Protein AF-A0A3B8HHM1-F1 (afdb_monomer)

Secondary structure (DSSP, 8-state):
---HHHH-SSHHHHHHHHHHH-SS--TTTT-EEEEE-TTS-EEEEE--S-EEEETTEEEE-------TT--HHHHHHHHHHHHHHHHHHHHHHHHS---SS-----TT--------

Radius of gyration: 17.66 Å; Cα contacts (8 Å, |Δi|>4): 94; chains: 1; bounding box: 45×30×47 Å

Solvent-accessible surface area (backbone atoms only — not comparable to full-atom values): 7592 Å² total; per-residue (Å²): 131,68,54,55,89,73,45,39,78,63,49,70,62,30,44,50,53,49,61,73,71,47,94,64,84,64,73,63,54,50,36,73,51,72,55,76,46,98,88,71,51,72,51,73,43,69,35,61,87,47,78,48,76,57,97,81,43,78,46,75,66,64,72,68,82,84,56,95,86,60,52,72,70,60,46,50,52,51,20,51,58,58,40,44,60,58,52,51,54,51,51,54,52,62,72,52,75,67,92,60,96,72,75,77,85,62,89,93,66,90,79,88,73,80,82,132

Structure (mmCIF, N/CA/C/O backbone):
data_AF-A0A3B8HHM1-F1
#
_entry.id   AF-A0A3B8HHM1-F1
#
loop_
_atom_site.group_PDB
_atom_site.id
_atom_site.type_symbol
_atom_site.label_atom_id
_atom_site.label_alt_id
_atom_site.label_comp_id
_atom_site.label_asym_id
_atom_site.label_entity_id
_atom_site.label_seq_id
_atom_site.pdbx_PDB_ins_code
_atom_site.Cartn_x
_atom_site.Cartn_y
_atom_site.Cartn_z
_atom_site.occupancy
_atom_site.B_iso_or_equiv
_atom_site.auth_seq_id
_atom_site.auth_comp_id
_atom_site.auth_asym_id
_atom_site.auth_atom_id
_atom_site.pdbx_PDB_model_num
ATOM 1 N N . PHE A 1 1 ? -5.948 -8.145 -9.825 1.00 79.56 1 PHE A N 1
ATOM 2 C CA . PHE A 1 1 ? -5.731 -7.277 -8.648 1.00 79.56 1 PHE A CA 1
ATOM 3 C C . PHE A 1 1 ? -4.471 -7.771 -7.927 1.00 79.56 1 PHE A C 1
ATOM 5 O O . PHE A 1 1 ? -4.231 -8.968 -8.065 1.00 79.56 1 PHE A O 1
ATOM 12 N N . PRO A 1 2 ? -3.623 -6.946 -7.272 1.00 87.25 2 PRO A N 1
ATOM 13 C CA . PRO A 1 2 ? -3.755 -5.537 -6.863 1.00 87.25 2 PRO A CA 1
ATOM 14 C C . PRO A 1 2 ? -3.493 -4.482 -7.945 1.00 87.25 2 PRO A C 1
ATOM 16 O O . PRO A 1 2 ? -3.217 -4.800 -9.112 1.00 87.25 2 PRO A O 1
ATOM 19 N N . ALA A 1 3 ? -3.676 -3.216 -7.552 1.00 91.00 3 ALA A N 1
ATOM 20 C CA . ALA A 1 3 ? -3.432 -2.033 -8.371 1.00 91.00 3 ALA A CA 1
ATOM 21 C C . ALA A 1 3 ? -1.942 -1.875 -8.717 1.00 91.00 3 ALA A C 1
ATOM 23 O O . ALA A 1 3 ? -1.064 -2.172 -7.904 1.00 91.00 3 ALA A O 1
ATOM 24 N N . GLY A 1 4 ? -1.652 -1.386 -9.929 1.00 90.88 4 GLY A N 1
ATOM 25 C CA . GLY A 1 4 ? -0.277 -1.195 -10.413 1.00 90.88 4 GLY A CA 1
ATOM 26 C C . GLY A 1 4 ? 0.534 -0.228 -9.548 1.00 90.88 4 GLY A C 1
ATOM 27 O O . GLY A 1 4 ? 1.697 -0.484 -9.278 1.00 90.88 4 GLY A O 1
ATOM 28 N N . THR A 1 5 ? -0.108 0.813 -9.018 1.00 91.50 5 THR A N 1
ATOM 29 C CA . THR A 1 5 ? 0.499 1.822 -8.133 1.00 91.50 5 THR A CA 1
ATOM 30 C C . THR A 1 5 ? 1.007 1.265 -6.802 1.00 91.50 5 THR A C 1
ATOM 32 O O . THR A 1 5 ? 1.834 1.902 -6.161 1.00 91.50 5 THR A O 1
ATOM 35 N N . LEU A 1 6 ? 0.520 0.093 -6.379 1.00 94.25 6 LEU A N 1
ATOM 36 C CA . LEU A 1 6 ? 0.906 -0.569 -5.126 1.00 9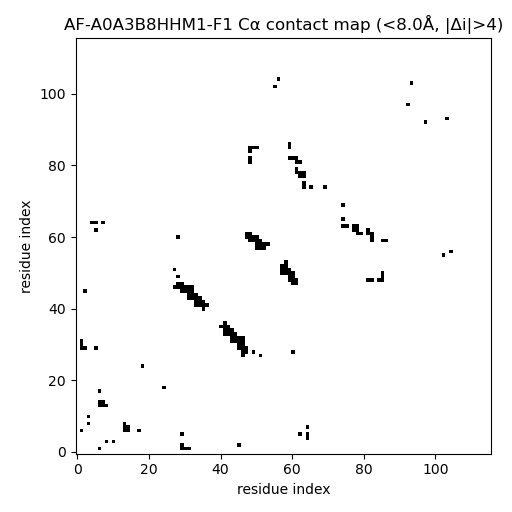4.25 6 LEU A CA 1
ATOM 37 C C . LEU A 1 6 ? 1.713 -1.853 -5.361 1.00 94.25 6 LEU A C 1
ATOM 39 O O . LEU A 1 6 ? 2.123 -2.502 -4.402 1.00 94.25 6 LEU A O 1
ATOM 43 N N . SER A 1 7 ? 1.928 -2.240 -6.617 1.00 94.38 7 SER A N 1
ATOM 44 C CA . SER A 1 7 ? 2.688 -3.440 -6.983 1.00 94.38 7 SER A CA 1
ATOM 45 C C . SER A 1 7 ? 3.911 -3.083 -7.816 1.00 94.38 7 SER A C 1
ATOM 47 O O . SER A 1 7 ? 5.024 -3.348 -7.388 1.00 94.38 7 SER A O 1
ATOM 49 N N . GLY A 1 8 ? 3.714 -2.452 -8.972 1.00 95.75 8 GLY A N 1
ATOM 50 C CA . GLY A 1 8 ? 4.763 -2.060 -9.909 1.00 95.75 8 GLY A CA 1
ATOM 51 C C . GLY A 1 8 ? 4.571 -2.670 -11.298 1.00 95.75 8 GLY A C 1
ATOM 52 O O . GLY A 1 8 ? 3.505 -3.199 -11.635 1.00 95.75 8 GLY A O 1
ATOM 53 N N . ALA A 1 9 ? 5.620 -2.593 -12.117 1.00 96.44 9 ALA A N 1
ATOM 54 C CA . ALA A 1 9 ? 5.641 -3.109 -13.481 1.00 96.44 9 ALA A CA 1
ATOM 55 C C . ALA A 1 9 ? 6.994 -3.778 -13.798 1.00 96.44 9 ALA A C 1
ATOM 57 O O . ALA A 1 9 ? 8.028 -3.189 -13.491 1.00 96.44 9 ALA A O 1
ATOM 58 N N . PRO A 1 10 ? 7.013 -4.965 -14.439 1.00 95.81 10 PRO A N 1
ATOM 59 C CA . PRO A 1 10 ? 5.880 -5.856 -14.717 1.00 95.81 10 PRO A CA 1
ATOM 60 C C . PRO A 1 10 ? 5.231 -6.406 -13.432 1.00 95.81 10 PRO A C 1
ATOM 62 O O . PRO A 1 10 ? 5.928 -6.852 -12.524 1.00 95.81 10 PRO A O 1
ATOM 65 N N . LYS A 1 11 ? 3.889 -6.405 -13.358 1.00 96.00 11 LYS A N 1
ATOM 66 C CA . LYS A 1 11 ? 3.125 -6.620 -12.108 1.00 96.00 11 LYS A CA 1
ATOM 67 C C . LYS A 1 11 ? 3.511 -7.886 -11.340 1.00 96.00 11 LYS A C 1
ATOM 69 O O . LYS A 1 11 ? 3.731 -7.822 -10.137 1.00 96.00 11 LYS A O 1
ATOM 74 N N . VAL A 1 12 ? 3.584 -9.030 -12.022 1.00 96.94 12 VAL A N 1
ATOM 75 C CA . VAL A 1 12 ? 3.896 -10.318 -11.378 1.00 96.94 12 VAL A CA 1
ATOM 76 C C . VAL A 1 12 ? 5.300 -10.300 -10.784 1.00 96.94 12 VAL A C 1
ATOM 78 O O . VAL A 1 12 ? 5.466 -10.662 -9.622 1.00 96.94 12 VAL A O 1
ATOM 81 N N . ARG A 1 13 ? 6.293 -9.812 -11.539 1.00 97.38 13 ARG A N 1
ATOM 82 C CA . ARG A 1 13 ? 7.671 -9.743 -11.045 1.00 97.38 13 ARG A CA 1
ATOM 83 C C . ARG A 1 13 ? 7.804 -8.767 -9.881 1.00 97.38 13 ARG A C 1
ATOM 85 O O . ARG A 1 13 ? 8.466 -9.084 -8.901 1.00 97.38 13 ARG A O 1
ATOM 92 N N . ALA A 1 14 ? 7.138 -7.619 -9.959 1.00 97.06 14 ALA A N 1
ATOM 93 C CA . ALA A 1 14 ? 7.154 -6.640 -8.881 1.00 97.06 14 ALA A CA 1
ATOM 94 C C . ALA A 1 14 ? 6.540 -7.205 -7.585 1.00 97.06 14 ALA A C 1
ATOM 96 O O . ALA A 1 14 ? 7.118 -7.046 -6.515 1.00 97.06 14 ALA A O 1
ATOM 97 N N . MET A 1 15 ? 5.431 -7.951 -7.675 1.00 96.56 15 MET A N 1
ATOM 98 C CA . MET A 1 15 ? 4.837 -8.625 -6.510 1.00 96.56 15 MET A CA 1
ATOM 99 C C . MET A 1 15 ? 5.742 -9.705 -5.905 1.00 96.56 15 MET A C 1
ATOM 101 O O . MET A 1 15 ? 5.756 -9.848 -4.688 1.00 96.56 15 MET A O 1
ATOM 105 N N . GLN A 1 16 ? 6.500 -10.444 -6.721 1.00 97.19 16 GLN A N 1
ATOM 106 C CA . GLN A 1 16 ? 7.478 -11.419 -6.218 1.00 97.19 16 GLN A CA 1
ATOM 107 C C . GLN A 1 16 ? 8.589 -10.730 -5.426 1.00 97.19 16 GLN A C 1
ATOM 109 O O . GLN A 1 16 ? 8.846 -11.114 -4.295 1.00 97.19 16 GLN A O 1
ATOM 114 N N . ILE A 1 17 ? 9.178 -9.664 -5.979 1.00 96.75 17 ILE A N 1
ATOM 115 C CA . ILE A 1 17 ? 10.222 -8.882 -5.296 1.00 96.75 17 ILE A CA 1
ATOM 116 C C . ILE A 1 17 ? 9.689 -8.301 -3.981 1.00 96.75 17 ILE A C 1
ATOM 118 O O . ILE A 1 17 ? 10.356 -8.366 -2.957 1.00 96.75 17 ILE A O 1
ATOM 122 N N . ILE A 1 18 ? 8.466 -7.766 -3.986 1.00 96.38 18 ILE A N 1
ATOM 123 C CA . ILE A 1 18 ? 7.803 -7.290 -2.767 1.00 96.38 18 ILE A CA 1
ATOM 124 C C . ILE A 1 18 ? 7.692 -8.412 -1.729 1.00 96.38 18 ILE A C 1
ATOM 126 O O . ILE A 1 18 ? 8.041 -8.198 -0.574 1.00 96.38 18 ILE A O 1
ATOM 130 N N . ALA A 1 19 ? 7.232 -9.598 -2.132 1.00 95.88 19 ALA A N 1
ATOM 131 C CA . ALA A 1 19 ? 7.076 -10.737 -1.231 1.00 95.88 19 ALA A CA 1
ATOM 132 C C . ALA A 1 19 ? 8.419 -11.280 -0.709 1.00 95.88 19 ALA A C 1
ATOM 134 O O . ALA A 1 19 ? 8.470 -11.791 0.403 1.00 95.88 19 ALA A O 1
ATOM 135 N N . GLU A 1 20 ? 9.495 -11.163 -1.491 1.00 97.12 20 GLU A N 1
ATOM 136 C CA . GLU A 1 20 ? 10.861 -11.508 -1.076 1.00 97.12 20 GLU A CA 1
ATOM 137 C C . GLU A 1 20 ? 11.413 -10.511 -0.035 1.00 97.12 20 GLU A C 1
ATOM 139 O O . GLU A 1 20 ? 12.183 -10.899 0.843 1.00 97.12 20 GLU A O 1
ATOM 144 N N . LEU A 1 21 ? 11.040 -9.229 -0.129 1.00 96.38 21 LEU A N 1
ATOM 145 C CA . LEU A 1 21 ? 11.585 -8.150 0.706 1.00 96.38 21 LEU A CA 1
ATOM 146 C C . LEU A 1 21 ? 10.765 -7.856 1.972 1.00 96.38 21 LEU A C 1
ATOM 148 O O . LEU A 1 21 ? 11.322 -7.403 2.975 1.00 96.38 21 LEU A O 1
ATOM 152 N N . GLU A 1 22 ? 9.449 -8.053 1.941 1.00 95.88 22 GLU A N 1
ATOM 153 C CA . GLU A 1 22 ? 8.571 -7.773 3.078 1.00 95.88 22 GLU A CA 1
ATOM 154 C C . GLU A 1 22 ? 8.530 -8.950 4.062 1.00 95.88 22 GLU A C 1
ATOM 156 O O . GLU A 1 22 ? 8.384 -10.107 3.684 1.00 95.88 22 GLU A O 1
ATOM 161 N N . LYS A 1 23 ? 8.636 -8.649 5.361 1.00 91.81 23 LYS A N 1
ATOM 162 C CA . LYS A 1 23 ? 8.705 -9.669 6.424 1.00 91.81 23 LYS A CA 1
ATOM 163 C C . LYS A 1 23 ? 7.370 -10.360 6.703 1.00 91.81 23 LYS A C 1
ATOM 165 O O . LYS A 1 23 ? 7.353 -11.464 7.235 1.00 91.81 23 LYS A O 1
ATOM 170 N N . GLU A 1 24 ? 6.266 -9.683 6.408 1.00 91.56 24 GLU A N 1
ATOM 171 C CA . GLU A 1 24 ? 4.913 -10.123 6.733 1.00 91.56 24 GLU A CA 1
ATOM 172 C C . GLU A 1 24 ? 3.969 -9.840 5.559 1.00 91.56 24 GLU A C 1
ATOM 174 O O . GLU A 1 24 ? 4.203 -8.900 4.794 1.00 91.56 24 GLU A O 1
ATOM 179 N N . PRO A 1 25 ? 2.865 -10.595 5.423 1.00 91.88 25 PRO A N 1
ATOM 180 C CA . PRO A 1 25 ? 1.821 -10.271 4.463 1.00 91.88 25 PRO A CA 1
ATOM 181 C C . PRO A 1 25 ? 1.245 -8.867 4.697 1.00 91.88 25 PRO A C 1
ATOM 183 O O . PRO A 1 25 ? 0.976 -8.471 5.829 1.00 91.88 25 PRO A O 1
ATOM 186 N N . ARG A 1 26 ? 0.938 -8.151 3.611 1.00 93.81 26 ARG A N 1
ATOM 187 C CA . ARG A 1 26 ? 0.375 -6.783 3.642 1.00 93.81 26 ARG A CA 1
ATOM 188 C C . ARG A 1 26 ? -1.011 -6.661 4.286 1.00 93.81 26 ARG A C 1
ATOM 190 O O . ARG A 1 26 ? -1.494 -5.553 4.515 1.00 93.81 26 ARG A O 1
ATOM 197 N N . GLY A 1 27 ? -1.685 -7.782 4.544 1.00 93.00 27 GLY A N 1
ATOM 198 C CA . GLY A 1 27 ? -3.061 -7.791 5.029 1.00 93.00 27 GLY A CA 1
ATOM 199 C C . GLY A 1 27 ? -3.959 -6.941 4.118 1.00 93.00 27 GLY A C 1
ATOM 200 O O . GLY A 1 27 ? -3.961 -7.160 2.905 1.00 93.00 27 GLY A O 1
ATOM 201 N N . PRO A 1 28 ? -4.707 -5.960 4.653 1.00 94.00 28 PRO A N 1
ATOM 202 C CA . PRO A 1 28 ? -5.549 -5.115 3.8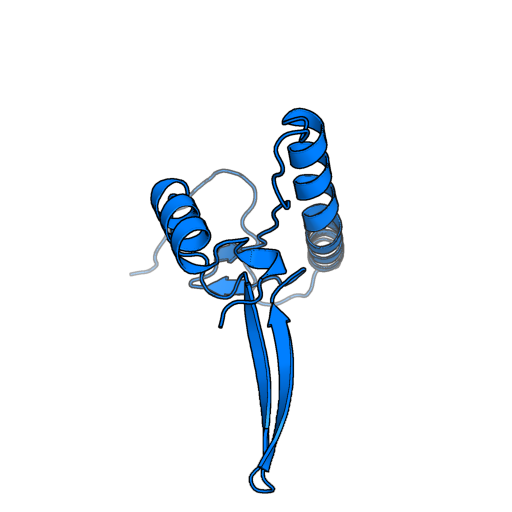27 1.00 94.00 28 PRO A CA 1
ATOM 203 C C . PRO A 1 28 ? -4.757 -4.131 2.963 1.00 94.00 28 PRO A C 1
ATOM 205 O O . PRO A 1 28 ? -5.335 -3.663 1.998 1.00 94.00 28 PRO A O 1
ATOM 208 N N . TYR A 1 29 ? -3.497 -3.784 3.245 1.00 95.69 29 TYR A N 1
ATOM 209 C CA . TYR A 1 29 ? -2.774 -2.728 2.520 1.00 95.69 29 TYR A CA 1
ATOM 210 C C . TYR A 1 29 ? -2.553 -3.060 1.034 1.00 95.69 29 TYR A C 1
ATOM 212 O O . TYR A 1 29 ? -2.038 -4.119 0.677 1.00 95.69 29 TYR A O 1
ATOM 220 N N . GLY A 1 30 ? -2.947 -2.141 0.145 1.00 95.00 30 GLY A N 1
ATOM 221 C CA . GLY A 1 30 ? -2.916 -2.361 -1.311 1.00 95.00 30 GLY A CA 1
ATOM 222 C C . GLY A 1 30 ? -3.997 -3.320 -1.835 1.00 95.00 30 GLY A C 1
ATOM 223 O O . GLY A 1 30 ? -4.016 -3.624 -3.030 1.00 95.00 30 GLY A O 1
ATOM 224 N N . GLY A 1 31 ? -4.883 -3.760 -0.937 1.00 95.56 31 GLY A N 1
ATOM 225 C CA . GLY A 1 31 ? -6.180 -4.390 -1.156 1.00 95.56 31 GLY A CA 1
ATOM 226 C C . GLY A 1 31 ? -7.241 -3.451 -1.743 1.00 95.56 31 GLY A C 1
ATOM 227 O O . GLY A 1 31 ? -6.952 -2.347 -2.214 1.00 95.56 31 GLY A O 1
ATOM 228 N N . ALA A 1 32 ? -8.491 -3.906 -1.708 1.00 95.75 32 ALA A N 1
ATOM 229 C CA . ALA A 1 32 ? -9.651 -3.126 -2.117 1.00 95.75 32 ALA A CA 1
ATOM 230 C C . ALA A 1 32 ? -10.768 -3.234 -1.071 1.00 95.75 32 ALA A C 1
ATOM 232 O O . ALA A 1 32 ? -10.968 -4.301 -0.492 1.00 95.75 32 ALA A O 1
ATOM 233 N N . ILE A 1 33 ? -11.493 -2.140 -0.847 1.00 96.12 33 ILE A N 1
ATOM 234 C CA . ILE A 1 33 ? -12.672 -2.075 0.022 1.00 96.12 33 ILE A CA 1
ATOM 235 C C . ILE A 1 33 ? -13.797 -1.327 -0.690 1.00 96.12 33 ILE A C 1
ATOM 237 O O . ILE A 1 33 ? -13.553 -0.325 -1.355 1.00 96.12 33 ILE A O 1
ATOM 241 N N . GLY A 1 34 ? -15.029 -1.807 -0.553 1.00 95.44 34 GLY A N 1
ATOM 242 C CA . GLY A 1 34 ? -16.198 -1.182 -1.160 1.00 95.44 34 GLY A CA 1
ATOM 243 C C . GLY A 1 34 ? -17.382 -2.138 -1.200 1.00 95.44 34 GLY A C 1
ATOM 244 O O . GLY A 1 34 ? -17.515 -2.973 -0.304 1.00 95.44 34 GLY A O 1
ATOM 245 N N . TYR A 1 35 ? -18.239 -2.021 -2.213 1.00 97.00 35 TYR A N 1
ATOM 246 C CA . TYR A 1 35 ? -19.474 -2.799 -2.303 1.00 97.00 35 TYR A CA 1
ATOM 247 C C . TYR A 1 35 ? -19.693 -3.408 -3.688 1.00 97.00 35 TYR A C 1
ATOM 249 O O . TYR A 1 35 ? -19.210 -2.900 -4.699 1.00 97.00 35 TYR A O 1
ATOM 257 N N . VAL A 1 36 ? -20.488 -4.478 -3.710 1.00 96.81 36 VAL A N 1
ATOM 258 C CA . VAL A 1 36 ? -21.090 -5.071 -4.909 1.00 96.81 36 VAL A CA 1
ATOM 259 C C . VAL A 1 36 ? -22.587 -5.194 -4.641 1.00 96.81 36 VAL A C 1
ATOM 261 O O . VAL A 1 36 ? -22.982 -5.746 -3.615 1.00 96.81 36 VAL A O 1
ATOM 264 N N . SER A 1 37 ? -23.429 -4.650 -5.516 1.00 96.50 37 SER A N 1
ATOM 265 C CA . SER A 1 37 ? -24.884 -4.686 -5.370 1.00 96.50 37 SER A CA 1
ATOM 266 C C . SER A 1 37 ? -25.501 -5.868 -6.120 1.00 96.50 37 SER A C 1
ATOM 268 O O . SER A 1 37 ? -24.970 -6.349 -7.121 1.00 96.50 37 SER A O 1
ATOM 270 N N . PHE A 1 38 ? -26.699 -6.279 -5.700 1.00 96.00 38 PHE A N 1
ATOM 271 C CA . PHE A 1 38 ? -27.495 -7.282 -6.419 1.00 96.00 38 PHE A CA 1
ATOM 272 C C . PHE A 1 38 ? -27.936 -6.826 -7.819 1.00 96.00 38 PHE A C 1
ATOM 274 O O . PHE A 1 38 ? -28.299 -7.654 -8.646 1.00 96.00 38 PHE A O 1
ATOM 281 N N . SER A 1 39 ? -27.881 -5.520 -8.099 1.00 96.06 39 SER A N 1
ATOM 282 C CA . SER A 1 39 ? -28.132 -4.953 -9.429 1.00 96.06 39 SER A CA 1
ATOM 283 C C . SER A 1 39 ? -26.906 -4.994 -10.351 1.00 96.06 39 SER A C 1
ATOM 285 O O . SER A 1 39 ? -26.984 -4.501 -11.471 1.00 96.06 39 SER A O 1
ATOM 287 N N . GLY A 1 40 ? -25.773 -5.535 -9.885 1.00 95.25 40 GLY A N 1
ATOM 288 C CA . GLY A 1 40 ? -24.530 -5.643 -10.651 1.00 95.25 40 GLY A CA 1
ATOM 289 C C . GLY A 1 40 ? -23.617 -4.413 -10.589 1.00 95.25 40 GLY A C 1
ATOM 290 O O . GLY A 1 40 ? -22.586 -4.403 -11.257 1.00 95.25 40 GLY A O 1
ATOM 291 N N . ASN A 1 41 ? -23.949 -3.394 -9.788 1.00 96.62 41 ASN A N 1
ATOM 292 C CA . ASN A 1 41 ? -23.070 -2.239 -9.589 1.00 96.62 41 ASN A CA 1
ATOM 293 C C . ASN A 1 41 ? -21.961 -2.582 -8.593 1.00 96.62 41 ASN A C 1
ATOM 295 O O . ASN A 1 41 ? -22.181 -3.319 -7.633 1.00 96.62 41 ASN A O 1
ATOM 299 N N . MET A 1 42 ? -20.780 -2.006 -8.793 1.00 96.81 42 MET A N 1
ATOM 300 C CA . MET A 1 42 ? -19.642 -2.182 -7.899 1.00 96.81 42 MET A CA 1
ATOM 301 C C . MET A 1 42 ? -18.839 -0.891 -7.816 1.00 96.81 42 MET A C 1
ATOM 303 O O . MET A 1 42 ? -18.587 -0.253 -8.836 1.00 96.81 42 MET A O 1
ATOM 307 N N . ASP A 1 43 ? -18.398 -0.555 -6.608 1.00 97.00 43 ASP A N 1
ATOM 308 C CA . ASP A 1 43 ? -17.427 0.507 -6.363 1.00 97.00 43 ASP A CA 1
ATOM 309 C C . ASP A 1 43 ? -16.416 0.022 -5.324 1.00 97.00 43 ASP A C 1
ATOM 311 O O . ASP A 1 43 ? -16.800 -0.521 -4.285 1.00 97.00 43 ASP A O 1
ATOM 315 N N . LEU A 1 44 ? -15.128 0.169 -5.632 1.00 95.88 44 LEU A N 1
ATOM 316 C CA . LEU A 1 44 ? -14.015 -0.329 -4.832 1.00 95.88 44 LEU A CA 1
ATOM 317 C C . LEU A 1 44 ? -12.909 0.725 -4.764 1.00 95.88 44 LEU A C 1
ATOM 319 O O . LEU A 1 44 ? -12.346 1.129 -5.781 1.00 95.88 44 LEU A O 1
ATOM 323 N N . ALA A 1 45 ? -12.523 1.089 -3.546 1.00 96.31 45 ALA A N 1
ATOM 324 C CA . ALA A 1 45 ? -11.371 1.929 -3.268 1.00 96.31 45 ALA A CA 1
ATOM 325 C C . ALA A 1 45 ? -10.147 1.077 -2.917 1.00 96.31 45 ALA A C 1
ATOM 327 O O . ALA A 1 45 ? -10.255 0.064 -2.225 1.00 96.31 45 ALA A O 1
ATOM 328 N N . ILE A 1 46 ? -8.961 1.512 -3.349 1.00 96.56 46 ILE A N 1
ATOM 329 C CA . ILE A 1 46 ? -7.699 0.905 -2.913 1.00 96.56 46 ILE A CA 1
ATOM 330 C C . ILE A 1 46 ? -7.462 1.285 -1.451 1.00 96.56 46 ILE A C 1
ATOM 332 O O . ILE A 1 46 ? -7.546 2.454 -1.075 1.00 96.56 46 ILE A O 1
ATOM 336 N N . THR A 1 47 ? -7.105 0.307 -0.634 1.00 95.69 47 THR A N 1
ATOM 337 C CA . THR A 1 47 ? -6.811 0.460 0.798 1.00 95.69 47 THR A CA 1
ATOM 338 C C . THR A 1 47 ? -5.416 1.053 1.026 1.00 95.69 47 THR A C 1
ATOM 340 O O . THR A 1 47 ? -4.446 0.385 1.402 1.00 95.69 47 THR A O 1
ATOM 343 N N . ILE A 1 48 ? -5.318 2.354 0.769 1.00 93.69 48 ILE A N 1
ATOM 344 C CA . ILE A 1 48 ? -4.202 3.224 1.147 1.00 93.69 48 ILE A CA 1
ATOM 345 C C . ILE A 1 48 ? -4.699 4.298 2.112 1.00 93.69 48 ILE A C 1
ATOM 347 O O . ILE A 1 48 ? -5.874 4.653 2.096 1.00 93.69 48 ILE A O 1
ATOM 351 N N . ARG A 1 49 ? -3.799 4.836 2.949 1.00 92.69 49 ARG A N 1
ATOM 352 C CA . ARG A 1 49 ? -4.178 5.749 4.049 1.00 92.69 49 ARG A CA 1
ATOM 353 C C . ARG A 1 49 ? -5.276 5.139 4.932 1.00 92.69 49 ARG A C 1
ATOM 355 O O . ARG A 1 49 ? -6.241 5.793 5.305 1.00 92.69 49 ARG A O 1
ATOM 362 N N . THR A 1 50 ? -5.125 3.856 5.234 1.00 93.38 50 THR A N 1
ATOM 363 C CA . THR A 1 50 ? -6.076 3.062 6.011 1.00 93.38 50 THR A CA 1
ATOM 364 C C . THR A 1 50 ? -5.384 2.579 7.281 1.00 93.38 50 THR A C 1
ATOM 366 O O . THR A 1 50 ? -4.221 2.179 7.235 1.00 93.38 50 THR A O 1
ATOM 369 N N . ALA A 1 51 ? -6.094 2.614 8.407 1.00 92.50 51 ALA A N 1
ATOM 370 C CA . ALA A 1 51 ? -5.696 1.918 9.625 1.00 92.50 51 ALA A CA 1
ATOM 371 C C . ALA A 1 51 ? -6.500 0.620 9.722 1.00 92.50 51 ALA A C 1
ATOM 373 O O . ALA A 1 51 ? -7.707 0.621 9.484 1.00 92.50 51 ALA A O 1
ATOM 374 N N . SER A 1 52 ? -5.837 -0.478 10.066 1.00 91.31 52 SER A N 1
ATOM 375 C CA . SER A 1 52 ? -6.482 -1.772 10.301 1.00 91.31 52 SER A CA 1
ATOM 376 C C . SER A 1 52 ? -6.207 -2.233 11.720 1.00 91.31 52 SER A C 1
ATOM 378 O O . SER A 1 52 ? -5.136 -1.956 12.255 1.00 91.31 52 SER A O 1
ATOM 380 N N . ILE A 1 53 ? -7.178 -2.899 12.337 1.00 90.81 53 ILE A N 1
ATOM 381 C CA . ILE A 1 53 ? -7.054 -3.412 13.699 1.00 90.81 53 ILE A CA 1
ATOM 382 C C . ILE A 1 53 ? -7.233 -4.920 13.643 1.00 90.81 53 ILE A C 1
ATOM 384 O O . ILE A 1 53 ? -8.247 -5.409 13.144 1.00 90.81 53 ILE A O 1
ATOM 388 N N . HIS A 1 54 ? -6.252 -5.648 14.155 1.00 86.25 54 HIS A N 1
ATOM 389 C CA . HIS A 1 54 ? -6.288 -7.099 14.240 1.00 86.25 54 HIS A CA 1
ATOM 390 C C . HIS A 1 54 ? -5.694 -7.532 15.577 1.00 86.25 54 HIS A C 1
ATOM 392 O O . HIS A 1 54 ? -4.607 -7.097 15.931 1.00 86.25 54 HIS A O 1
ATOM 398 N N . GLN A 1 55 ? -6.419 -8.356 16.340 1.00 89.06 55 GLN A N 1
ATOM 399 C CA . GLN A 1 55 ? -5.964 -8.868 17.645 1.00 89.06 55 GLN A CA 1
ATOM 400 C C . GLN A 1 55 ? -5.490 -7.774 18.627 1.00 89.06 55 GLN A C 1
ATOM 402 O O . GLN A 1 55 ? -4.541 -7.964 19.380 1.00 89.06 55 GLN A O 1
ATOM 407 N N . GLY A 1 56 ? -6.155 -6.614 18.623 1.00 86.81 56 GLY A N 1
ATOM 408 C CA . GLY A 1 56 ? -5.790 -5.477 19.477 1.00 86.81 56 GLY A CA 1
ATOM 409 C C . GLY A 1 56 ? -4.586 -4.666 18.983 1.00 86.81 56 GLY A C 1
ATOM 410 O O . GLY A 1 56 ? -4.269 -3.640 19.576 1.00 86.81 56 GLY A O 1
ATOM 411 N N . GLU A 1 57 ? -3.950 -5.066 17.881 1.00 85.31 57 GLU A N 1
ATOM 412 C CA . GLU A 1 57 ? -2.882 -4.310 17.238 1.00 85.31 57 GLU A CA 1
ATOM 413 C C . GLU A 1 57 ? -3.457 -3.416 16.135 1.00 85.31 57 GLU A C 1
ATOM 415 O O . GLU A 1 57 ? -4.151 -3.886 15.229 1.00 85.31 57 GLU A O 1
ATOM 420 N N . LEU A 1 58 ? -3.164 -2.116 16.203 1.00 88.69 58 LEU A N 1
ATOM 421 C CA . LEU A 1 58 ? -3.490 -1.166 15.147 1.00 88.69 58 LEU A CA 1
ATOM 422 C C . LEU A 1 58 ? -2.292 -1.013 14.207 1.00 88.69 58 LEU A C 1
ATOM 424 O O . LEU A 1 58 ? -1.217 -0.592 14.626 1.00 88.69 58 LEU A O 1
ATOM 428 N N . ARG A 1 59 ? -2.500 -1.294 12.919 1.00 90.06 59 ARG A N 1
ATOM 429 C CA . ARG A 1 59 ? -1.480 -1.211 11.869 1.00 90.06 59 ARG A CA 1
ATOM 430 C C . ARG A 1 59 ? -1.828 -0.132 10.851 1.00 90.06 59 ARG A C 1
ATOM 432 O O . ARG A 1 59 ? -2.936 -0.105 10.309 1.00 90.06 59 ARG A O 1
ATOM 439 N N . VAL A 1 60 ? -0.852 0.727 10.562 1.00 92.06 60 VAL A N 1
ATOM 440 C CA . VAL A 1 60 ? -0.878 1.706 9.468 1.00 92.06 60 VAL A CA 1
ATOM 441 C C . VAL A 1 60 ? 0.323 1.424 8.580 1.00 92.06 60 VAL A C 1
ATOM 443 O O . VAL A 1 60 ? 1.459 1.494 9.040 1.00 92.06 60 VAL A O 1
ATOM 446 N N . GLN A 1 61 ? 0.070 1.128 7.309 1.00 93.56 61 GLN A N 1
ATOM 447 C CA . GLN A 1 61 ? 1.118 0.841 6.337 1.00 93.56 61 GLN A CA 1
ATOM 448 C C . GLN A 1 61 ? 1.129 1.901 5.234 1.00 93.56 61 GLN A C 1
ATOM 450 O O . GLN A 1 61 ? 0.087 2.398 4.796 1.00 93.56 61 GLN A O 1
ATOM 455 N N . ALA A 1 62 ? 2.330 2.261 4.796 1.00 94.75 62 ALA A N 1
ATOM 456 C CA . ALA A 1 62 ? 2.578 3.177 3.698 1.00 94.75 62 ALA A CA 1
ATOM 457 C C . ALA A 1 62 ? 3.780 2.681 2.889 1.00 94.75 62 ALA A C 1
ATOM 459 O O . ALA A 1 62 ? 4.577 1.879 3.372 1.00 94.75 62 ALA A O 1
ATOM 460 N N . GLY A 1 63 ? 3.915 3.190 1.669 1.00 94.56 63 GLY A N 1
ATOM 461 C CA . GLY A 1 63 ? 5.018 2.857 0.780 1.00 94.56 63 GLY A CA 1
ATOM 462 C C . GLY A 1 63 ? 5.214 3.920 -0.294 1.00 94.56 63 GLY A C 1
ATOM 463 O O . GLY A 1 63 ? 4.428 4.875 -0.410 1.00 94.56 63 GLY A O 1
ATOM 464 N N . ALA A 1 64 ? 6.252 3.720 -1.094 1.00 95.81 64 ALA A N 1
ATOM 465 C CA . ALA A 1 64 ? 6.637 4.575 -2.205 1.00 95.81 64 ALA A CA 1
ATOM 466 C C . ALA A 1 64 ? 6.864 3.740 -3.472 1.00 95.81 64 ALA A C 1
ATOM 468 O O . ALA A 1 64 ? 7.140 2.541 -3.401 1.00 95.81 64 ALA A O 1
ATOM 469 N N . GLY A 1 65 ? 6.692 4.372 -4.632 1.00 95.81 65 GLY A N 1
ATOM 470 C CA . GLY A 1 65 ? 7.002 3.750 -5.914 1.00 95.81 65 GLY A CA 1
ATOM 471 C C . GLY A 1 65 ? 8.481 3.942 -6.213 1.00 95.81 65 GLY A C 1
ATOM 472 O O . GLY A 1 65 ? 8.922 5.075 -6.340 1.00 95.81 65 GLY A O 1
ATOM 473 N N . ILE A 1 66 ? 9.233 2.850 -6.324 1.00 96.31 66 ILE A N 1
ATOM 474 C CA . ILE A 1 66 ? 10.675 2.909 -6.576 1.00 96.31 66 ILE A CA 1
ATOM 475 C C . ILE A 1 66 ? 10.940 2.850 -8.080 1.00 96.31 66 ILE A C 1
ATOM 477 O O . ILE A 1 66 ? 10.471 1.936 -8.763 1.00 96.31 66 ILE A O 1
ATOM 481 N N . VAL A 1 67 ? 11.712 3.812 -8.580 1.00 96.69 67 VAL A N 1
ATOM 482 C CA . VAL A 1 67 ? 12.223 3.854 -9.956 1.00 96.69 67 VAL A CA 1
ATOM 483 C C . VAL A 1 67 ? 13.751 3.909 -9.952 1.00 96.69 67 VAL A C 1
ATOM 485 O O . VAL A 1 67 ? 14.367 4.056 -8.900 1.00 96.69 67 VAL A O 1
ATOM 488 N N . ALA A 1 68 ? 14.377 3.779 -11.123 1.00 96.56 68 ALA A N 1
ATOM 489 C CA . ALA A 1 68 ? 15.839 3.743 -11.240 1.00 96.56 68 ALA A CA 1
ATOM 490 C C . ALA A 1 68 ? 16.527 4.977 -10.623 1.00 96.56 68 ALA A C 1
ATOM 492 O O . ALA A 1 68 ? 17.576 4.847 -10.001 1.00 96.56 68 ALA A O 1
ATOM 493 N N . ASP A 1 69 ? 15.890 6.144 -10.732 1.00 97.62 69 ASP A N 1
ATOM 494 C CA . ASP A 1 69 ? 16.426 7.420 -10.251 1.00 97.62 69 ASP A CA 1
ATOM 495 C C . ASP A 1 69 ? 15.969 7.773 -8.821 1.00 97.62 69 ASP A C 1
ATOM 497 O O . ASP A 1 69 ? 16.203 8.887 -8.340 1.00 97.62 69 ASP A O 1
ATOM 501 N N . SER A 1 70 ? 15.288 6.853 -8.126 1.00 97.38 70 SER A N 1
ATOM 502 C CA . SER A 1 70 ? 14.809 7.084 -6.761 1.00 97.38 70 SER A CA 1
ATOM 503 C C . SER A 1 70 ? 15.973 7.303 -5.793 1.00 97.38 70 SER A C 1
ATOM 505 O O . SER A 1 70 ? 16.967 6.577 -5.784 1.00 97.38 70 SER A O 1
ATOM 507 N N . ASN A 1 71 ? 15.819 8.284 -4.903 1.00 98.31 71 ASN A N 1
ATOM 508 C CA . ASN A 1 71 ? 16.758 8.520 -3.811 1.00 98.31 71 ASN A CA 1
ATOM 509 C C . ASN A 1 71 ? 16.229 7.863 -2.523 1.00 98.31 71 ASN A C 1
ATOM 511 O O . ASN A 1 71 ? 15.192 8.310 -2.029 1.00 98.31 71 ASN A O 1
ATOM 515 N N . PRO A 1 72 ? 16.936 6.880 -1.929 1.00 97.00 72 PRO A N 1
ATOM 516 C CA . PRO A 1 72 ? 16.415 6.101 -0.802 1.00 97.00 72 PRO A CA 1
ATOM 517 C C . PRO A 1 72 ? 15.908 6.942 0.374 1.00 97.00 72 PRO A C 1
ATOM 519 O O . PRO A 1 72 ? 14.869 6.639 0.959 1.00 97.00 72 PRO A O 1
ATOM 522 N N . GLU A 1 73 ? 16.612 8.026 0.701 1.00 97.94 73 GLU A N 1
ATOM 523 C CA . GLU A 1 73 ? 16.252 8.875 1.833 1.00 97.94 73 GLU A CA 1
ATOM 524 C C . GLU A 1 73 ? 14.993 9.704 1.549 1.00 97.94 73 GLU A C 1
ATOM 526 O O . GLU A 1 73 ? 14.124 9.832 2.414 1.00 97.94 73 GLU A O 1
ATOM 531 N N . LYS A 1 74 ? 14.831 10.202 0.317 1.00 97.81 74 LYS A N 1
ATOM 532 C CA . LYS A 1 74 ? 13.606 10.907 -0.091 1.00 97.81 74 LYS A CA 1
ATOM 533 C C . LYS A 1 74 ? 12.386 9.984 -0.066 1.00 97.81 74 LYS A C 1
ATOM 535 O O . LYS A 1 74 ? 11.356 10.376 0.479 1.00 97.81 74 LYS A O 1
ATOM 540 N N . GLU A 1 75 ? 12.513 8.757 -0.570 1.00 97.31 75 GLU A N 1
ATOM 541 C CA . GLU A 1 75 ? 11.412 7.776 -0.585 1.00 97.31 75 GLU A CA 1
ATOM 542 C C . GLU A 1 75 ? 10.994 7.354 0.831 1.00 97.31 75 GLU A C 1
ATOM 544 O O . GLU A 1 75 ? 9.806 7.191 1.143 1.00 97.31 75 GLU A O 1
ATOM 549 N N . ARG A 1 76 ? 11.977 7.222 1.731 1.00 96.25 76 ARG A N 1
ATOM 550 C CA . ARG A 1 76 ? 11.733 6.964 3.152 1.00 96.25 76 ARG A CA 1
ATOM 551 C C . ARG A 1 76 ? 10.941 8.109 3.783 1.00 96.25 76 ARG A C 1
ATOM 553 O O . ARG A 1 76 ? 9.933 7.858 4.447 1.00 96.25 76 ARG A O 1
ATOM 560 N N . VAL A 1 77 ? 11.362 9.356 3.564 1.00 96.69 77 VAL A N 1
ATOM 561 C CA . VAL A 1 77 ? 10.659 10.549 4.066 1.00 96.69 77 VAL A CA 1
ATOM 562 C C . VAL A 1 77 ? 9.239 10.629 3.502 1.00 96.69 77 VAL A C 1
ATOM 564 O O . VAL A 1 7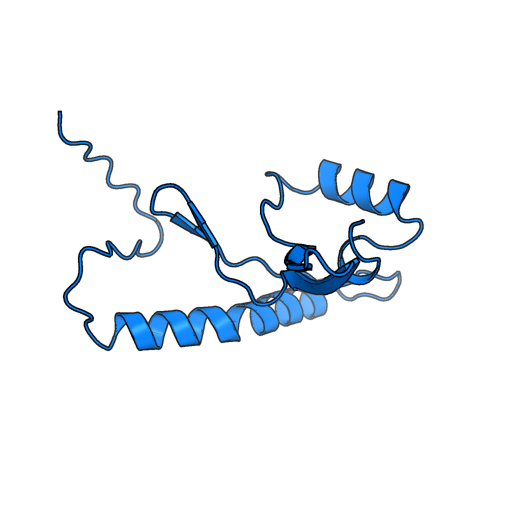7 ? 8.301 10.877 4.258 1.00 9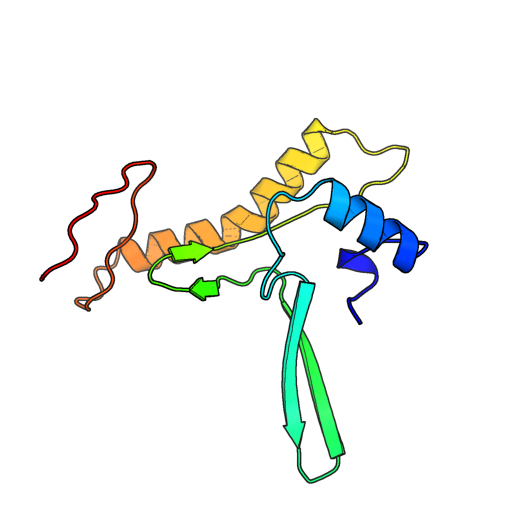6.69 77 VAL A O 1
ATOM 567 N N . GLU A 1 78 ? 9.043 10.358 2.212 1.00 94.44 78 GLU 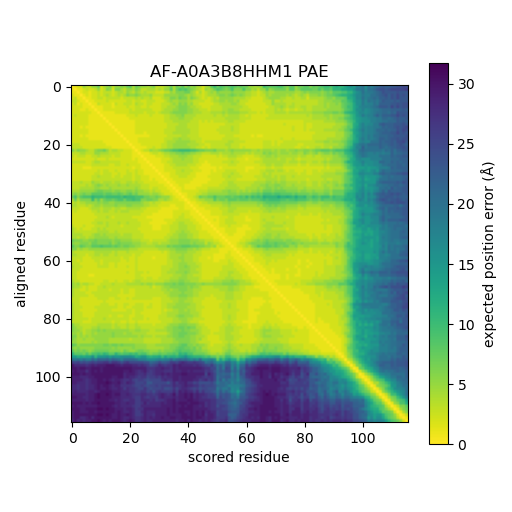A N 1
ATOM 568 C CA . GLU A 1 78 ? 7.713 10.313 1.597 1.00 94.44 78 GLU A CA 1
ATOM 569 C C . GLU A 1 78 ? 6.805 9.275 2.271 1.00 94.44 78 GLU A C 1
ATOM 571 O O . GLU A 1 78 ? 5.652 9.569 2.606 1.00 94.44 78 GLU A O 1
ATOM 576 N N . THR A 1 79 ? 7.326 8.073 2.510 1.00 94.56 79 THR A N 1
ATOM 577 C CA . THR A 1 79 ? 6.582 6.989 3.159 1.00 94.56 79 THR A CA 1
ATOM 578 C C . THR A 1 79 ? 6.152 7.374 4.577 1.00 94.56 79 THR A C 1
ATOM 580 O O . THR A 1 79 ? 4.987 7.191 4.942 1.00 94.56 79 THR A O 1
ATOM 583 N N . VAL A 1 80 ? 7.052 7.989 5.353 1.00 94.12 80 VAL A N 1
ATOM 584 C CA . VAL A 1 80 ? 6.736 8.525 6.688 1.00 94.12 80 VAL A CA 1
ATOM 585 C C . VAL A 1 80 ? 5.673 9.622 6.596 1.00 94.12 80 VAL A C 1
ATOM 587 O O . VAL A 1 80 ? 4.685 9.581 7.327 1.00 94.12 80 VAL A O 1
ATOM 590 N N . ASN A 1 81 ? 5.809 10.562 5.657 1.00 93.81 81 ASN A N 1
ATOM 591 C CA . ASN A 1 81 ? 4.842 11.644 5.454 1.00 93.81 81 ASN A CA 1
ATOM 592 C C . ASN A 1 81 ? 3.435 11.119 5.126 1.00 93.81 81 ASN A C 1
ATOM 594 O O . ASN A 1 81 ? 2.445 11.632 5.651 1.00 93.81 81 ASN A O 1
ATOM 598 N N . LYS A 1 82 ? 3.332 10.069 4.304 1.00 92.50 82 LYS A N 1
ATOM 599 C CA . LYS A 1 82 ? 2.059 9.403 3.985 1.00 92.50 82 LYS A CA 1
ATOM 600 C C . LYS A 1 82 ? 1.414 8.759 5.216 1.00 92.50 82 LYS A C 1
ATOM 602 O O . LYS A 1 82 ? 0.195 8.844 5.366 1.00 92.50 82 LYS A O 1
ATOM 607 N N . ALA A 1 83 ? 2.210 8.139 6.088 1.00 92.50 83 ALA A N 1
ATOM 608 C CA . ALA A 1 83 ? 1.725 7.510 7.318 1.00 92.50 83 ALA A CA 1
ATOM 609 C C . ALA A 1 83 ? 1.345 8.533 8.406 1.00 92.50 83 ALA A C 1
ATOM 611 O O . ALA A 1 83 ? 0.377 8.322 9.143 1.00 92.50 83 ALA A O 1
ATOM 612 N N . MET A 1 84 ? 2.052 9.668 8.474 1.00 91.50 84 MET A N 1
ATOM 613 C CA . MET A 1 84 ? 1.865 10.689 9.511 1.00 91.50 84 MET A CA 1
ATOM 614 C C . MET A 1 84 ? 0.439 11.235 9.589 1.00 91.50 84 MET A C 1
ATOM 616 O O . MET A 1 84 ? -0.029 11.540 10.683 1.00 91.50 84 MET A O 1
ATOM 620 N N . ALA A 1 85 ? -0.272 11.355 8.465 1.00 88.94 85 ALA A N 1
ATOM 621 C CA . ALA A 1 85 ? -1.655 11.836 8.474 1.00 88.94 85 ALA A CA 1
ATOM 622 C C . ALA A 1 85 ? -2.564 10.939 9.336 1.00 88.94 85 ALA A C 1
ATOM 624 O O . ALA A 1 85 ? -3.311 11.438 10.179 1.00 88.94 85 ALA A O 1
ATOM 625 N N . MET A 1 86 ? -2.437 9.617 9.183 1.00 89.56 86 MET A N 1
ATOM 626 C CA . MET A 1 86 ? -3.184 8.646 9.985 1.00 89.56 86 MET A CA 1
ATOM 627 C C . MET A 1 86 ? -2.701 8.628 11.433 1.00 89.56 86 MET A C 1
ATOM 629 O O . MET A 1 86 ? -3.522 8.630 12.345 1.00 89.56 86 MET A O 1
ATOM 633 N N . GLN A 1 87 ? -1.385 8.673 11.661 1.00 87.06 87 GLN A N 1
ATOM 634 C CA . GLN A 1 87 ? -0.836 8.726 13.020 1.00 87.06 87 GLN A CA 1
ATOM 635 C C . GLN A 1 87 ? -1.339 9.949 13.798 1.00 87.06 87 GLN A C 1
ATOM 637 O O . GLN A 1 87 ? -1.753 9.808 14.945 1.00 87.06 87 GLN A O 1
ATOM 642 N N . ARG A 1 88 ? -1.379 11.133 13.174 1.00 88.62 88 ARG A N 1
ATOM 643 C CA . ARG A 1 88 ? -1.921 12.353 13.796 1.00 88.62 88 ARG A CA 1
ATOM 644 C C . ARG A 1 88 ? -3.403 12.213 14.131 1.00 88.62 88 ARG A C 1
ATOM 646 O O . ARG A 1 88 ? -3.805 12.574 15.231 1.00 88.62 88 ARG A O 1
ATOM 653 N N . ALA A 1 89 ? -4.208 11.658 13.224 1.00 88.50 89 ALA A N 1
ATOM 654 C CA . ALA A 1 89 ? -5.625 11.412 13.490 1.00 88.50 89 ALA A CA 1
ATOM 655 C C . ALA A 1 89 ? -5.820 10.488 14.707 1.00 88.50 89 ALA A C 1
ATOM 657 O O . ALA A 1 89 ? -6.628 10.777 15.587 1.00 88.50 89 ALA A O 1
ATOM 658 N N . LEU A 1 90 ? -5.018 9.425 14.806 1.00 84.75 90 LEU A N 1
ATOM 659 C CA . LEU A 1 90 ? -5.049 8.496 15.937 1.00 84.75 90 LEU A CA 1
ATOM 660 C C . LEU A 1 90 ? -4.601 9.152 17.250 1.00 84.75 90 LEU A C 1
ATOM 662 O O . LEU A 1 90 ? -5.204 8.902 18.291 1.00 84.75 90 LEU A O 1
ATOM 666 N N . GLN A 1 91 ? -3.589 10.023 17.209 1.00 84.62 91 GLN A N 1
ATOM 667 C CA . GLN A 1 91 ? -3.135 10.799 18.370 1.00 84.62 91 GLN A CA 1
ATOM 668 C C . GLN A 1 91 ? -4.195 11.788 18.874 1.00 84.62 91 GLN A C 1
ATOM 670 O O . GLN A 1 91 ? -4.338 11.982 20.081 1.00 84.62 91 GLN A O 1
ATOM 675 N N . LEU A 1 92 ? -4.960 12.409 17.974 1.00 87.94 92 LEU A N 1
ATOM 676 C CA . LEU A 1 92 ? -6.063 13.293 18.358 1.00 87.94 92 LEU A CA 1
ATOM 677 C C . LEU A 1 92 ? -7.199 12.511 19.032 1.00 87.94 92 LEU A C 1
ATOM 679 O O . LEU A 1 92 ? -7.714 12.949 20.060 1.00 87.94 92 LEU A O 1
ATOM 683 N N . ILE A 1 93 ? -7.541 11.331 18.503 1.00 83.12 93 ILE A N 1
ATOM 684 C CA . ILE A 1 93 ? -8.565 10.452 19.090 1.00 83.12 93 ILE A CA 1
ATOM 685 C C . ILE A 1 93 ? -8.112 9.911 20.454 1.00 83.12 93 ILE A C 1
ATOM 687 O O . ILE A 1 93 ? -8.919 9.823 21.373 1.00 83.12 93 ILE A O 1
ATOM 691 N N . SER A 1 94 ? -6.827 9.584 20.622 1.00 75.00 94 SER A N 1
ATOM 692 C CA . SER A 1 94 ? -6.294 9.082 21.896 1.00 75.00 94 SER A CA 1
ATOM 693 C C . SER A 1 94 ? -6.196 10.152 22.983 1.00 75.00 94 SER A C 1
ATOM 695 O O . SER A 1 94 ? -6.406 9.861 24.162 1.00 75.00 94 SER A O 1
ATOM 697 N N . SER A 1 95 ? -5.888 11.391 22.595 1.00 61.97 95 SER A N 1
ATOM 698 C CA . SER A 1 95 ? -5.780 12.527 23.518 1.00 61.97 95 SER A CA 1
ATOM 699 C C . SER A 1 95 ? -7.153 12.991 24.006 1.00 61.97 95 SER A C 1
ATOM 701 O O . SER A 1 95 ? -7.289 13.467 25.133 1.00 61.97 95 SER A O 1
ATOM 703 N N . ASN A 1 96 ? -8.186 12.800 23.185 1.00 52.22 96 ASN A N 1
ATOM 704 C CA . ASN A 1 96 ? -9.571 13.070 23.530 1.00 52.22 96 ASN A CA 1
ATOM 705 C C . ASN A 1 96 ? -10.195 11.793 24.107 1.00 52.22 96 ASN A C 1
ATOM 707 O O . ASN A 1 96 ? -10.846 11.060 23.374 1.00 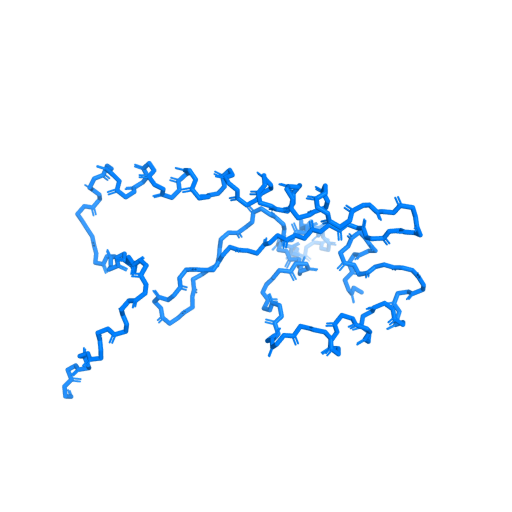52.22 96 ASN A O 1
ATOM 711 N N . ARG A 1 97 ? -9.932 11.492 25.392 1.00 45.16 97 ARG A N 1
ATOM 712 C CA . ARG A 1 97 ? -10.367 10.259 26.087 1.00 45.16 97 ARG A CA 1
ATOM 713 C C . ARG A 1 97 ? -11.787 9.833 25.685 1.00 45.16 97 ARG A C 1
ATOM 715 O O . ARG A 1 97 ? -12.767 10.248 26.300 1.00 45.16 97 ARG A O 1
ATOM 722 N N . VAL A 1 98 ? -11.891 8.932 24.715 1.00 42.59 98 VAL A N 1
ATOM 723 C CA . VAL A 1 98 ? -13.082 8.113 24.545 1.00 42.59 98 VAL A CA 1
ATOM 724 C C . VAL A 1 98 ? -12.981 7.070 25.646 1.00 42.59 98 VAL A C 1
ATOM 726 O O . VAL A 1 98 ? -12.148 6.168 25.588 1.00 42.59 98 VAL A O 1
ATOM 729 N N . ALA A 1 99 ? -13.766 7.256 26.704 1.00 34.69 99 ALA A N 1
ATOM 730 C CA . ALA A 1 99 ? -13.969 6.247 27.730 1.00 34.69 99 ALA A CA 1
ATOM 731 C C . ALA A 1 99 ? -14.618 5.017 27.071 1.00 34.69 99 ALA A C 1
ATOM 733 O O . ALA A 1 99 ? -15.829 4.943 26.895 1.00 34.69 99 ALA A O 1
ATOM 734 N N . GLY A 1 100 ? -13.784 4.082 26.633 1.00 39.50 100 GLY A N 1
ATOM 735 C CA . GLY A 1 100 ? -14.150 2.825 25.993 1.00 39.50 100 GLY A CA 1
ATOM 736 C C . GLY A 1 100 ? -12.940 1.886 26.017 1.00 39.50 100 GLY A C 1
ATOM 737 O O . GLY A 1 100 ? -11.828 2.357 26.254 1.00 39.50 100 GLY A O 1
ATOM 738 N N . PRO A 1 101 ? -13.118 0.569 25.811 1.00 36.16 101 PRO A N 1
ATOM 739 C CA . PRO A 1 101 ? -12.15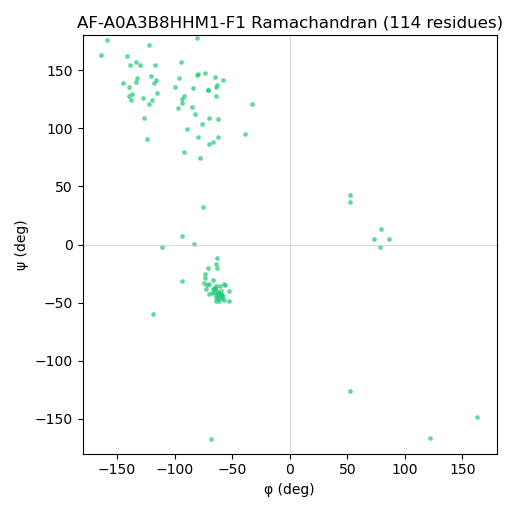5 -0.481 26.177 1.00 36.16 101 PRO A CA 1
ATOM 740 C C . PRO A 1 101 ? -10.927 -0.567 25.246 1.00 36.16 101 PRO A C 1
ATOM 742 O O . PRO A 1 101 ? -10.393 -1.645 25.001 1.00 36.16 101 PRO A O 1
ATOM 745 N N . PHE A 1 102 ? -10.480 0.554 24.686 1.00 44.53 102 PHE A N 1
ATOM 746 C CA . PHE A 1 102 ? -9.367 0.612 23.752 1.00 44.53 102 PHE A CA 1
ATOM 747 C C . PHE A 1 102 ? -8.045 0.789 24.503 1.00 44.53 102 PHE A C 1
ATOM 749 O O . PHE A 1 102 ? -7.668 1.890 24.905 1.00 44.53 102 PHE A O 1
ATOM 756 N N . LEU A 1 103 ? -7.335 -0.325 24.690 1.00 35.19 103 LEU A N 1
ATOM 757 C CA . LEU A 1 103 ? -5.945 -0.325 25.129 1.00 35.19 103 LEU A CA 1
ATOM 758 C C . LEU A 1 103 ? -5.084 0.217 23.977 1.00 35.19 103 LEU A C 1
ATOM 760 O O . LEU A 1 103 ? -4.927 -0.427 22.942 1.00 35.19 103 LEU A O 1
ATOM 764 N N . ILE A 1 104 ? -4.563 1.429 24.130 1.00 45.56 104 ILE A N 1
ATOM 765 C CA . ILE A 1 104 ? -3.638 2.023 23.163 1.00 45.56 104 ILE A CA 1
ATOM 766 C C . ILE A 1 104 ? -2.244 1.476 23.459 1.00 45.56 104 ILE A C 1
ATOM 768 O O . ILE A 1 104 ? -1.663 1.792 24.499 1.00 45.56 104 ILE A O 1
ATOM 772 N N . LEU A 1 105 ? -1.713 0.666 22.542 1.00 38.50 105 LEU A N 1
ATOM 773 C CA . LEU A 1 105 ? -0.320 0.226 22.564 1.00 38.50 105 LEU A CA 1
ATOM 774 C C . LEU A 1 105 ? 0.585 1.460 22.420 1.00 38.50 105 LEU A C 1
ATOM 776 O O . LEU A 1 105 ? 0.635 2.089 21.363 1.00 38.50 105 LEU A O 1
ATOM 780 N N . ARG A 1 106 ? 1.262 1.837 23.509 1.00 35.84 106 ARG A N 1
ATOM 781 C CA . ARG A 1 106 ? 2.414 2.745 23.470 1.00 35.84 106 ARG A CA 1
ATOM 782 C C . ARG A 1 106 ? 3.650 1.948 23.070 1.00 35.84 106 ARG A C 1
ATOM 784 O O . ARG A 1 106 ? 3.779 0.783 23.436 1.00 35.84 106 ARG A O 1
ATOM 791 N N . ASP A 1 107 ? 4.527 2.612 22.328 1.00 40.88 107 ASP A N 1
ATOM 792 C CA . ASP A 1 107 ? 5.798 2.112 21.812 1.00 40.88 107 ASP A CA 1
ATOM 793 C C . ASP A 1 107 ? 6.491 1.088 22.733 1.00 40.88 107 ASP A C 1
ATOM 795 O O . ASP A 1 107 ? 6.856 1.383 23.870 1.00 40.88 107 ASP A O 1
ATOM 799 N N . GLY A 1 108 ? 6.720 -0.115 22.200 1.00 43.59 108 GLY A N 1
ATOM 800 C CA . GLY A 1 108 ? 7.861 -0.942 22.594 1.00 43.59 108 GLY A CA 1
ATOM 801 C C . GLY A 1 108 ? 7.790 -1.749 23.893 1.00 43.59 108 GLY A C 1
ATOM 802 O O . GLY A 1 108 ? 8.831 -2.271 24.282 1.00 43.59 108 GLY A O 1
ATOM 803 N N . GLN A 1 109 ? 6.637 -1.932 24.546 1.00 35.44 109 GLN A N 1
ATOM 804 C CA . GLN A 1 109 ? 6.512 -2.956 25.598 1.00 35.44 109 GLN A CA 1
ATOM 805 C C . GLN A 1 109 ? 5.339 -3.904 25.353 1.00 35.44 109 GLN A C 1
ATOM 807 O O . GLN A 1 109 ? 4.171 -3.554 25.503 1.00 35.44 109 GLN A O 1
ATOM 812 N N . THR A 1 110 ? 5.675 -5.143 25.001 1.00 41.62 110 THR A N 1
ATOM 813 C CA . THR A 1 110 ? 4.788 -6.302 25.094 1.00 41.62 110 THR A CA 1
ATOM 814 C C . THR A 1 110 ? 4.513 -6.601 26.572 1.00 41.62 110 THR A C 1
ATOM 816 O O . THR A 1 110 ? 5.247 -7.377 27.183 1.00 41.62 110 THR A O 1
ATOM 819 N N . ASP A 1 111 ? 3.484 -5.993 27.174 1.00 39.19 111 ASP A N 1
ATOM 820 C CA . ASP A 1 111 ? 2.968 -6.474 28.465 1.00 39.19 111 ASP A CA 1
ATOM 821 C C . ASP A 1 111 ? 2.067 -7.686 28.205 1.00 39.19 111 ASP A C 1
ATOM 823 O O . ASP A 1 111 ? 0.880 -7.586 27.885 1.00 39.19 111 ASP A O 1
ATOM 827 N N . ALA A 1 112 ? 2.685 -8.862 28.278 1.00 43.06 112 ALA A N 1
ATOM 828 C CA . ALA A 1 112 ? 2.000 -10.136 28.301 1.00 43.06 112 ALA A CA 1
ATOM 829 C C . ALA A 1 112 ? 1.269 -10.303 29.641 1.00 43.06 112 ALA A C 1
ATOM 831 O O . ALA A 1 112 ? 1.769 -10.942 30.564 1.00 43.06 112 ALA A O 1
ATOM 832 N N . ARG A 1 113 ? 0.036 -9.799 29.726 1.00 38.94 113 ARG A N 1
ATOM 833 C CA . ARG A 1 113 ? -0.945 -10.281 30.707 1.00 38.94 113 ARG A CA 1
ATOM 834 C C . ARG A 1 113 ? -2.207 -10.737 29.995 1.00 38.94 113 ARG A C 1
ATOM 836 O O . ARG A 1 113 ? -3.137 -9.969 29.773 1.00 38.94 113 ARG A O 1
ATOM 843 N N . ARG A 1 114 ? -2.224 -12.026 29.646 1.00 40.31 114 ARG A N 1
ATOM 844 C CA . ARG A 1 114 ? -3.471 -12.769 29.427 1.00 40.31 114 ARG A CA 1
ATOM 845 C C . ARG A 1 114 ? -4.136 -12.984 30.794 1.00 40.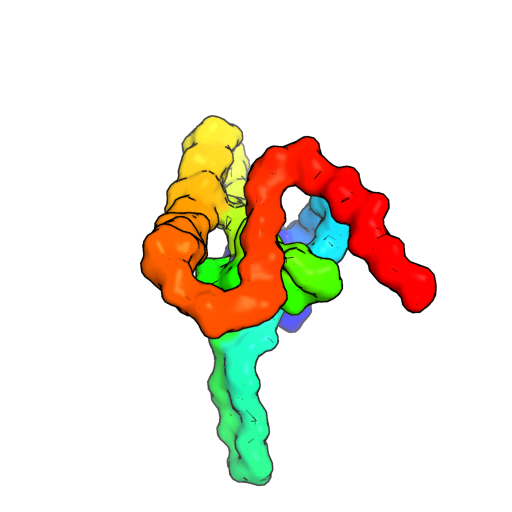31 114 ARG A C 1
ATOM 847 O O . ARG A 1 114 ? -3.431 -13.417 31.707 1.00 40.31 114 ARG A O 1
ATOM 854 N N . PRO A 1 115 ? -5.442 -12.734 30.965 1.00 38.38 115 PRO A N 1
ATOM 855 C CA . PRO A 1 115 ? -6.187 -13.388 32.025 1.00 38.38 115 PRO A CA 1
ATOM 856 C C . PRO A 1 115 ? -6.425 -14.859 31.646 1.00 38.38 115 PRO A C 1
ATOM 858 O O . PRO A 1 115 ? -6.509 -15.190 30.462 1.00 38.38 115 PRO A O 1
ATOM 861 N N . SER A 1 116 ? -6.445 -15.698 32.682 1.00 44.22 116 SER A N 1
ATOM 862 C CA . SER A 1 116 ? -6.628 -17.158 32.691 1.00 44.22 116 SER A CA 1
ATOM 863 C C . SER A 1 116 ? -7.769 -17.672 31.825 1.00 44.22 116 SER A C 1
ATOM 865 O O . SER A 1 116 ? -8.868 -17.083 31.942 1.00 44.22 116 SER A O 1
#

Foldseek 3Di:
DQDCQQQHPVRVVSVVVVVVPDPDDPVQASHWDWDADPVGDTDIDGPALDWDADPLDIDHFFFHDDDPPDDVVVRVVVRVVSRVVSVVVVVVVVVVDPPDDRDDDDPDDDPPDDDD

pLDDT: mean 83.63, std 20.81, range [34.69, 98.31]

Nearest PDB structures (foldseek):
  7pi1-assembly2_BBB  TM=9.746E-01  e=8.094E-05  Bacillus subtilis subsp. subtilis str. 168
  1i1q-assembly1_A  TM=9.670E-01  e=7.095E-05  Salmonella enterica subsp. enterica serovar Typhimurium
  3st6-assembly4_D  TM=9.474E-01  e=3.224E-04  Mycobacterium tuberculosis
  8qn5-assembly4_D  TM=9.601E-01  e=6.651E-04  Mycobacterium tuberculosis H37Rv
  3rv7-assembly1_A  TM=8.547E-01  e=5.830E-04  Mycobacterium tuberculosis

Sequence (116 aa):
FPAGTLSGAPKVRAMQIIAELEKEPRGPYGGAIGYVSFSGNMDLAITIRTASIH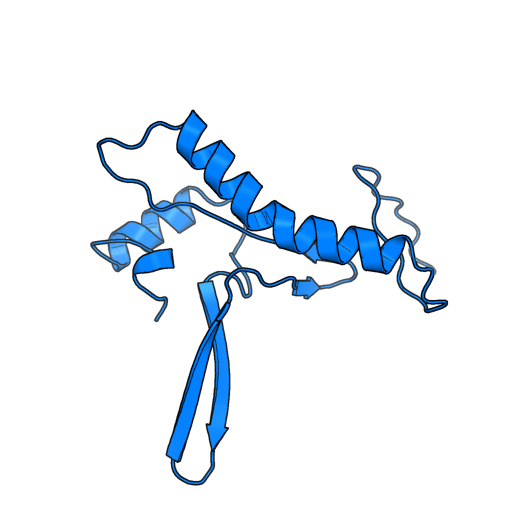QGELRVQAGAGIVADSNPEKERVETVNKAMAMQRALQLISSNRVAGPFLILRDGQTDARRPS

Mean predicted aligned error: 9.33 Å